Protein 3P43 (pdb70)

Solvent-accessible surface area: 7239 Å² total; per-residue (Å²): 94,155,30,31,0,0,0,0,85,16,61,36,235,158,89,36,13,9,1,6,0,36,16,137,47,55,0,35,0,0,16,0,69,126,80,2,7,93,101,37,63,53,134,53,90,0,87,88,38,112,89,23,88,61,79,35,1,104,66,102,32,109,31,87,99,84,102,142,22,29,15,117,8,72,45,43,6,96,15,38,5,108,85,93,83,106,98,128,81,48,0,12,3,25,2,109,6,176,62,0,98,28,52,2,5,3,58,58,59,158,188,61,82,118,69,17,6,81,0,28,45,94,89,135

Nearest PDB structures (foldseek):
  3p43-assembly1_A  TM=1.008E+00  e=3.070E-23  Methanosarcina barkeri str. Fusaro
  3ta7-assembly1_A  TM=9.646E-01  e=1.282E-14  Candidatus Korarchaeum cryptofilum OPF8
  5dmp-assembly1_A  TM=9.274E-01  e=6.557E-14  Methanocella paludicola
  3n9b-assembly1_A  TM=9.205E-01  e=5.387E-13  Pseudomonas aeruginosa
  3n9d-assembly1_A  TM=9.335E-01  e=9.614E-13  Pseudomonas aeruginosa

Radius of gyration: 13.71 Å; Cα contacts (8 Å, |Δi|>4): 311; chains: 1; bounding box: 29×31×32 Å

Secondary structure (P-SEA, 3-state):
cccbbbbbbcccccbbbbbbbbcccccbbbbbcccccccccbbbbbbbcccccccccccccccccccccccbbbbccccccccccccccbbbbbbbccccccbbbbbbbccccbbbbbcccccc

Organism: Methanosarcina barkeri (strain Fusaro / DSM 804) (NCBI:txid269797)

Structure (mmCIF, N/CA/C/O backbone):
data_3P43
#
_entry.id   3P43
#
_cell.length_a   30.368
_cell.length_b   60.166
_cell.length_c   76.471
_cell.angle_alpha   90.00
_cell.angle_beta   90.00
_cell.angle_gamma   90.00
#
_symmetry.space_group_name_H-M   'P 21 21 21'
#
loop_
_entity.id
_entity.type
_entity.pdbx_description
1 polymer 'Putative uncharacterized protein'
2 non-polymer 'MANGANESE (II) ION'
3 non-polymer 'CHLORIDE ION'
4 non-polymer 'PHOSPHATE ION'
5 water water
#
loop_
_atom_site.group_PDB
_atom_site.id
_atom_site.type_symbol
_atom_site.label_atom_id
_atom_site.label_alt_id
_atom_site.label_comp_id
_atom_site.label_asym_id
_atom_site.label_entity_id
_atom_site.label_seq_id
_atom_site.pdbx_PDB_ins_code
_atom_site.Cartn_x
_atom_site.Cartn_y
_atom_site.Cartn_z
_atom_site.occupancy
_atom_site.B_iso_or_equiv
_atom_site.auth_seq_id
_atom_site.auth_comp_id
_atom_site.auth_asym_id
_atom_site.auth_atom_id
_atom_site.pdbx_PDB_model_num
ATOM 1 C CA . ASP A 1 28 ? 8.834 -6.945 -1.962 1.00 41.27 27 ASP A CA 1
ATOM 2 C C . ASP A 1 28 ? 9.192 -5.589 -2.567 1.00 37.51 27 ASP A C 1
ATOM 3 O O . ASP A 1 28 ? 9.517 -4.649 -1.845 1.00 44.70 27 ASP A O 1
ATOM 5 N N . LYS A 1 29 ? 9.134 -5.496 -3.893 1.00 29.56 28 LYS A N 1
ATOM 6 C CA . LYS A 1 29 ? 9.433 -4.247 -4.587 1.00 29.98 28 LYS A CA 1
ATOM 7 C C . LYS A 1 29 ? 9.087 -4.316 -6.080 1.00 26.06 28 LYS A C 1
ATOM 8 O O . LYS A 1 29 ? 8.338 -3.480 -6.573 1.00 31.55 28 LYS A O 1
ATOM 14 N N . PRO A 1 30 ? 9.620 -5.312 -6.806 1.00 23.14 29 PRO A N 1
ATOM 15 C CA . PRO A 1 30 ? 9.080 -5.487 -8.155 1.00 22.83 29 PRO A CA 1
ATOM 16 C C . PRO A 1 30 ? 7.646 -5.974 -8.007 1.00 21.97 29 PRO A C 1
ATOM 17 O O . PRO A 1 30 ? 7.322 -6.556 -6.977 1.00 18.06 29 PRO A O 1
ATOM 21 N N . ILE A 1 31 ? 6.795 -5.733 -8.994 1.00 17.92 30 ILE A N 1
ATOM 22 C CA . ILE A 1 31 ? 5.394 -6.089 -8.834 1.00 19.23 30 ILE A CA 1
ATOM 23 C C . ILE A 1 31 ? 4.926 -7.130 -9.844 1.00 15.98 30 ILE A C 1
ATOM 24 O O . ILE A 1 31 ? 5.543 -7.322 -10.889 1.00 16.10 30 ILE A O 1
ATOM 29 N N . PHE A 1 32 ? 3.835 -7.810 -9.508 1.00 16.63 31 PHE A N 1
ATOM 30 C CA . PHE A 1 32 ? 3.189 -8.717 -10.435 1.00 13.56 31 PHE A CA 1
ATOM 31 C C . PHE A 1 32 ? 1.735 -8.299 -10.519 1.00 17.49 31 PHE A C 1
ATOM 32 O O . PHE A 1 32 ? 1.179 -7.751 -9.560 1.00 14.75 31 PHE A O 1
ATOM 40 N N . VAL A 1 33 ? 1.129 -8.524 -11.676 1.00 14.44 32 VAL A N 1
ATOM 41 C CA . VAL A 1 33 ? -0.287 -8.234 -11.847 1.00 14.99 32 VAL A CA 1
ATOM 42 C C . VAL A 1 33 ? -0.943 -9.361 -12.628 1.00 15.09 32 VAL A C 1
ATOM 43 O O . VAL A 1 33 ? -0.314 -10.010 -13.467 1.00 11.45 32 VAL A O 1
ATOM 47 N N . VAL A 1 34 ? -2.204 -9.612 -12.310 1.00 16.12 33 VAL A N 1
ATOM 48 C CA . VAL A 1 34 ? -3.015 -10.529 -13.078 1.00 14.04 33 VAL A CA 1
ATOM 49 C C . VAL A 1 34 ? -4.247 -9.760 -13.541 1.00 17.44 33 VAL A C 1
ATOM 50 O O . VAL A 1 34 ? -5.036 -9.278 -12.729 1.00 16.45 33 VAL A O 1
ATOM 54 N N . GLN A 1 35 ? -4.392 -9.630 -14.851 1.00 14.77 34 GLN A N 1
ATOM 55 C CA . GLN A 1 35 ? -5.554 -8.969 -15.422 1.00 15.33 34 GLN A CA 1
ATOM 56 C C . GLN A 1 35 ? -6.442 -9.970 -16.154 1.00 18.34 34 GLN A C 1
ATOM 57 O O . GLN A 1 35 ? -5.992 -10.676 -17.060 1.00 21.12 34 GLN A O 1
ATOM 63 N N . ARG A 1 36 ? -7.700 -10.039 -15.740 1.00 17.71 35 ARG A N 1
ATOM 64 C CA . ARG A 1 36 ? -8.701 -10.775 -16.484 1.00 15.61 35 ARG A CA 1
ATOM 65 C C . ARG A 1 36 ? -8.993 -9.984 -17.743 1.00 17.92 35 ARG A C 1
ATOM 66 O O . ARG A 1 36 ? -9.391 -8.823 -17.671 1.00 16.37 35 ARG A O 1
ATOM 74 N N . HIS A 1 37 ? -8.786 -10.607 -18.895 1.00 18.52 36 HIS A N 1
ATOM 75 C CA . HIS A 1 37 ? -8.949 -9.914 -20.165 1.00 17.03 36 HIS A CA 1
ATOM 76 C C . HIS A 1 37 ? -10.103 -10.525 -20.951 1.00 20.43 36 HIS A C 1
ATOM 77 O O . HIS A 1 37 ? -10.022 -11.665 -21.397 1.00 17.52 36 HIS A O 1
ATOM 84 N N . ASP A 1 38 ? -11.185 -9.767 -21.095 1.00 17.76 37 ASP A N 1
ATOM 85 C CA . ASP A 1 38 ? -12.336 -10.208 -21.874 1.00 19.08 37 ASP A CA 1
ATOM 86 C C . ASP A 1 38 ? -12.184 -9.762 -23.327 1.00 19.95 37 ASP A C 1
ATOM 87 O O . ASP A 1 38 ? -12.596 -8.665 -23.691 1.00 20.70 37 ASP A O 1
ATOM 92 N N . ALA A 1 39 ? -11.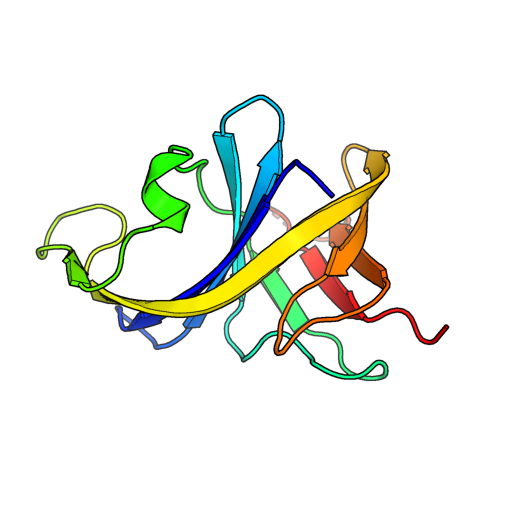586 -10.610 -24.153 1.00 22.48 38 ALA A N 1
ATOM 93 C CA . ALA A 1 39 ? -11.317 -10.254 -25.542 1.00 23.21 38 ALA A CA 1
ATOM 94 C C . ALA A 1 39 ? -12.072 -11.196 -26.467 1.00 24.66 38 ALA A C 1
ATOM 95 O O . ALA A 1 39 ? -13.277 -11.387 -26.313 1.00 30.92 38 ALA A O 1
ATOM 97 N N . ARG A 1 40 ? -11.363 -11.779 -27.431 1.00 29.39 39 ARG A N 1
ATOM 98 C CA . ARG A 1 40 ? -11.943 -12.819 -28.273 1.00 33.36 39 ARG A CA 1
ATOM 99 C C . ARG A 1 40 ? -12.506 -13.887 -27.350 1.00 26.87 39 ARG A C 1
ATOM 100 O O . ARG A 1 40 ? -13.676 -14.246 -27.427 1.00 32.48 39 ARG A O 1
ATOM 108 N N . LYS A 1 41 ? -11.657 -14.382 -26.461 1.00 24.84 40 LYS A N 1
ATOM 109 C CA . LYS A 1 41 ? -12.100 -15.271 -25.408 1.00 23.27 40 LYS A CA 1
ATOM 110 C C . LYS A 1 41 ? -11.740 -14.627 -24.087 1.00 25.31 40 LYS A C 1
ATOM 111 O O . LYS A 1 41 ? -10.903 -13.720 -24.035 1.00 25.91 40 LYS A O 1
ATOM 117 N N . LEU A 1 42 ? -12.371 -15.088 -23.016 1.00 21.67 41 LEU A N 1
ATOM 118 C CA A LEU A 1 42 ? -11.983 -14.644 -21.692 0.30 20.02 41 LEU A CA 1
ATOM 119 C CA B LEU A 1 42 ? -12.007 -14.663 -21.676 0.70 19.99 41 LEU A CA 1
ATOM 120 C C . LEU A 1 42 ? -10.731 -15.400 -21.275 1.00 20.42 41 LEU A C 1
ATOM 121 O O . LEU A 1 42 ? -10.678 -16.629 -21.344 1.00 21.54 41 LEU A O 1
ATOM 130 N N . HIS A 1 43 ? -9.712 -14.653 -20.866 1.00 16.19 42 HIS A N 1
ATOM 131 C CA . HIS A 1 43 ? -8.468 -15.253 -20.392 1.00 20.23 42 HIS A CA 1
ATOM 132 C C . HIS A 1 43 ? -7.821 -14.356 -19.351 1.00 16.96 42 HIS A C 1
ATOM 133 O O . HIS A 1 43 ? -8.342 -13.290 -19.027 1.00 18.19 42 HIS A O 1
ATOM 140 N N . TYR A 1 44 ? -6.689 -14.794 -18.819 1.00 16.45 43 TYR A N 1
ATOM 141 C CA . TYR A 1 44 ? -6.006 -14.029 -17.793 1.00 14.55 43 TYR A CA 1
ATOM 142 C C . TYR A 1 44 ? -4.595 -13.706 -18.226 1.00 16.45 43 TYR A C 1
ATOM 143 O O . TYR A 1 44 ? -3.842 -14.580 -18.654 1.00 16.24 43 TYR A O 1
ATOM 152 N N . ASP A 1 45 ? -4.245 -12.433 -18.137 1.00 16.27 44 ASP A N 1
ATOM 153 C CA . ASP A 1 45 ? -2.891 -12.019 -18.447 1.00 18.30 44 ASP A CA 1
ATOM 154 C C . ASP A 1 45 ? -2.092 -11.954 -17.155 1.00 16.53 44 ASP A C 1
ATOM 155 O O . ASP A 1 45 ? -2.461 -11.252 -16.212 1.00 14.39 44 ASP A O 1
ATOM 160 N N . PHE A 1 46 ? -1.021 -12.740 -17.115 1.00 14.80 45 PHE A N 1
ATOM 161 C CA . PHE A 1 46 ? -0.129 -12.799 -15.972 1.00 14.66 45 PHE A CA 1
ATOM 162 C C . PHE A 1 46 ? 1.152 -12.028 -16.305 1.00 15.83 45 PHE A C 1
ATOM 163 O O . PHE A 1 46 ? 1.822 -12.332 -17.288 1.00 14.05 45 PHE A O 1
ATOM 171 N N . ARG A 1 47 ? 1.480 -11.030 -15.491 1.00 13.58 46 ARG A N 1
ATOM 172 C CA . ARG A 1 47 ? 2.595 -10.137 -15.792 1.00 14.83 46 ARG A CA 1
ATOM 173 C C . ARG A 1 47 ? 3.568 -10.002 -14.630 1.00 15.95 46 ARG A C 1
ATOM 174 O O . ARG A 1 47 ? 3.160 -9.809 -13.485 1.00 15.78 46 ARG A O 1
ATOM 182 N N . LEU A 1 48 ? 4.857 -10.080 -14.943 1.00 14.78 47 LEU A N 1
ATOM 183 C CA . LEU A 1 48 ? 5.918 -9.923 -13.953 1.00 15.59 47 LEU A CA 1
ATOM 184 C C . LEU A 1 48 ? 6.785 -8.732 -14.324 1.00 14.87 47 LEU A C 1
ATOM 185 O O . LEU A 1 48 ? 7.209 -8.598 -15.477 1.00 12.62 47 LEU A O 1
ATOM 190 N N . GLU A 1 49 ? 7.054 -7.868 -13.354 1.00 12.83 48 GLU A N 1
ATOM 191 C CA . GLU A 1 49 ? 7.954 -6.749 -13.596 1.00 17.38 48 GLU A CA 1
ATOM 192 C C . GLU A 1 49 ? 9.383 -7.251 -13.671 1.00 17.43 48 GLU A C 1
ATOM 193 O O . GLU A 1 49 ? 9.916 -7.784 -12.697 1.00 18.95 48 GLU A O 1
ATOM 199 N N . MET A 1 50 ? 9.981 -7.100 -14.848 1.00 18.32 49 MET A N 1
ATOM 200 C CA . MET A 1 50 ? 11.386 -7.395 -15.068 1.00 19.98 49 MET A CA 1
ATOM 201 C C . MET A 1 50 ? 11.974 -6.257 -15.885 1.00 20.97 49 MET A C 1
ATOM 202 O O . MET A 1 50 ? 11.366 -5.814 -16.858 1.00 20.86 49 MET A O 1
ATOM 207 N N . ASP A 1 51 ? 13.152 -5.789 -15.494 1.00 22.28 50 ASP A N 1
ATOM 208 C CA . ASP A 1 51 ? 13.883 -4.801 -16.277 1.00 24.41 50 ASP A CA 1
ATOM 209 C C . ASP A 1 51 ? 13.017 -3.612 -16.681 1.00 21.70 50 ASP A C 1
ATOM 210 O O . ASP A 1 51 ? 13.100 -3.132 -17.808 1.00 19.82 50 ASP A O 1
ATOM 215 N N . GLY A 1 52 ? 12.177 -3.151 -15.763 1.00 21.80 51 GLY A N 1
ATOM 216 C CA . GLY A 1 52 ? 11.386 -1.955 -15.995 1.00 27.43 51 GLY A CA 1
ATOM 217 C C . GLY A 1 52 ? 10.126 -2.137 -16.822 1.00 25.62 51 GLY A C 1
ATOM 218 O O . GLY A 1 52 ? 9.317 -1.214 -16.921 1.00 27.34 51 GLY A O 1
ATOM 219 N N . VAL A 1 53 ? 9.956 -3.310 -17.430 1.00 20.88 52 VAL A N 1
ATOM 220 C CA . VAL A 1 53 ? 8.716 -3.603 -18.141 1.00 22.85 52 VAL A CA 1
ATOM 221 C C . VAL A 1 53 ? 7.968 -4.780 -17.514 1.00 20.60 52 VAL A C 1
ATOM 222 O O . VAL A 1 53 ? 8.441 -5.393 -16.558 1.00 20.66 52 VAL A O 1
ATOM 226 N N . LEU A 1 54 ? 6.792 -5.078 -18.052 1.00 16.49 53 LEU A N 1
ATOM 227 C CA . LEU A 1 54 ? 5.992 -6.192 -17.574 1.00 15.29 53 LEU A CA 1
ATOM 228 C C . LEU A 1 54 ? 6.080 -7.354 -18.553 1.00 14.96 53 LEU A C 1
ATOM 229 O O . LEU A 1 54 ? 5.444 -7.333 -19.607 1.00 16.82 53 LEU A O 1
ATOM 234 N N . LYS A 1 55 ? 6.875 -8.365 -18.216 1.00 11.49 54 LYS A N 1
ATOM 235 C CA . LYS A 1 55 ? 6.939 -9.570 -19.039 1.00 14.34 54 LYS A CA 1
ATOM 236 C C . LYS A 1 55 ? 5.607 -10.286 -18.864 1.00 14.85 54 LYS A C 1
ATOM 237 O O . LYS A 1 55 ? 5.130 -10.437 -17.737 1.00 10.94 54 LYS A O 1
ATOM 243 N N . SER A 1 56 ? 5.005 -10.725 -19.968 1.00 14.57 55 SER A N 1
ATOM 244 C CA . SER A 1 56 ? 3.591 -11.100 -19.939 1.00 14.54 55 SER A CA 1
ATOM 245 C C . SER A 1 56 ? 3.259 -12.451 -20.561 1.00 16.73 55 SER A C 1
ATOM 246 O O . SER A 1 56 ? 3.887 -12.870 -21.538 1.00 16.53 55 SER A O 1
ATOM 249 N N . TRP A 1 57 ? 2.255 -13.113 -19.988 1.0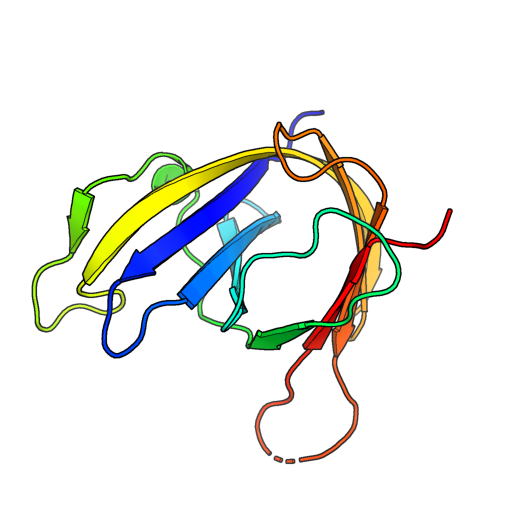0 13.66 56 TRP A N 1
ATOM 250 C CA . TRP A 1 57 ? 1.744 -14.383 -20.500 1.00 15.83 56 TRP A CA 1
ATOM 251 C C . TRP A 1 57 ? 0.224 -14.367 -20.501 1.00 20.11 56 TRP A C 1
ATOM 252 O O . TRP A 1 57 ? -0.393 -13.869 -19.557 1.00 17.84 56 TRP A O 1
ATOM 263 N N . ALA A 1 58 ? -0.374 -14.914 -21.558 1.00 15.68 57 ALA A N 1
ATOM 264 C CA . ALA A 1 58 ? -1.810 -15.169 -21.586 1.00 17.05 57 ALA A CA 1
ATOM 265 C C . ALA A 1 58 ? -2.097 -16.578 -21.058 1.00 16.98 57 ALA A C 1
ATOM 266 O O . ALA A 1 58 ? -1.566 -17.563 -21.568 1.00 15.76 57 ALA A O 1
ATOM 268 N N . VAL A 1 59 ? -2.923 -16.659 -20.022 1.00 18.45 58 VAL A N 1
ATOM 269 C CA . VAL A 1 59 ? -3.330 -17.930 -19.438 1.00 17.12 58 VAL A CA 1
ATOM 270 C C . VAL A 1 59 ? -4.831 -18.108 -19.657 1.00 16.29 58 VAL A C 1
ATOM 271 O O . VAL A 1 59 ? -5.626 -17.319 -19.150 1.00 18.62 58 VAL A O 1
ATOM 275 N N . PRO A 1 60 ? -5.222 -19.137 -20.422 1.00 19.73 59 PRO A N 1
ATOM 276 C CA . PRO A 1 60 ? -6.633 -19.359 -20.781 1.00 20.33 59 PRO A CA 1
ATOM 277 C C . PRO A 1 60 ? -7.566 -19.711 -19.613 1.00 21.36 59 PRO A C 1
ATOM 278 O O . PRO A 1 60 ? -8.770 -19.820 -19.820 1.00 23.88 59 PRO A O 1
ATOM 282 N N . LYS A 1 61 ? -7.026 -19.885 -18.414 1.00 23.41 60 LYS A N 1
ATOM 283 C CA . LYS A 1 61 ? -7.849 -20.149 -17.238 1.00 18.71 60 LYS A CA 1
ATOM 284 C C . LYS A 1 61 ? -7.299 -19.341 -16.071 1.00 20.85 60 LYS A C 1
ATOM 285 O O . LYS A 1 61 ? -6.225 -18.754 -16.179 1.00 17.40 60 LYS A O 1
ATOM 291 N N . GLU A 1 62 ? -8.022 -19.313 -14.957 1.00 20.17 61 GLU A N 1
ATOM 292 C CA . GLU A 1 62 ? -7.547 -18.596 -13.776 1.00 21.26 61 GLU A CA 1
ATOM 293 C C . GLU A 1 62 ? -6.199 -19.150 -13.333 1.00 20.64 61 GLU A C 1
ATOM 294 O O . GLU A 1 62 ? -6.002 -20.368 -13.301 1.00 18.04 61 GLU A O 1
ATOM 300 N N . PRO A 1 63 ? -5.258 -18.258 -12.997 1.00 20.61 62 PRO A N 1
ATOM 301 C CA . PRO A 1 63 ? -3.994 -18.734 -12.430 1.00 20.16 62 PRO A CA 1
ATOM 302 C C . PRO A 1 63 ? -4.303 -19.589 -11.209 1.00 20.20 62 PRO A C 1
ATOM 303 O O . PRO A 1 63 ? -5.227 -19.271 -10.467 1.00 19.33 62 PRO A O 1
ATOM 307 N N . PRO A 1 64 ? -3.554 -20.679 -11.012 1.00 19.42 63 PRO A N 1
ATOM 308 C CA . PRO A 1 64 ? -3.926 -21.629 -9.958 1.00 22.23 63 PRO A CA 1
ATOM 309 C C . PRO A 1 64 ? -3.565 -21.092 -8.574 1.00 20.94 63 PRO A C 1
ATOM 310 O O . PRO A 1 64 ? -2.438 -20.650 -8.359 1.00 17.34 63 PRO A O 1
ATOM 314 N N . LYS A 1 65 ? -4.517 -21.130 -7.649 1.00 22.60 64 LYS A N 1
ATOM 315 C CA . LYS A 1 65 ? -4.285 -20.6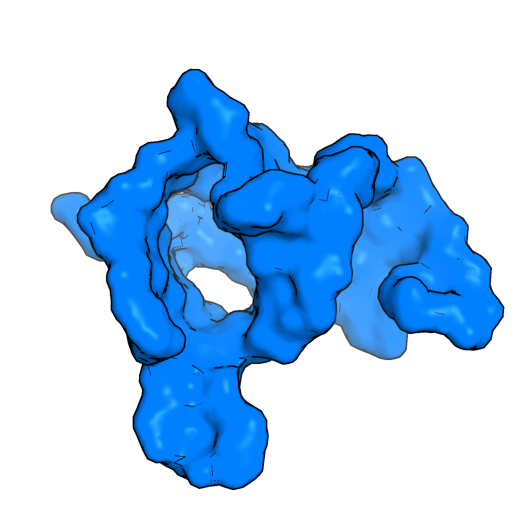26 -6.299 1.00 22.05 64 LYS A CA 1
ATOM 316 C C . LYS A 1 65 ? -3.602 -21.662 -5.413 1.00 21.00 64 LYS A C 1
ATOM 317 O O . LYS A 1 65 ? -3.015 -21.322 -4.386 1.00 22.16 64 LYS A O 1
ATOM 323 N N . ASP A 1 66 ? -3.687 -22.925 -5.816 1.00 24.19 65 ASP A N 1
ATOM 324 C CA . ASP A 1 66 ? -3.088 -24.023 -5.063 1.00 23.59 65 ASP A CA 1
ATOM 325 C C . ASP A 1 66 ? -2.247 -24.908 -5.972 1.00 21.82 65 ASP A C 1
ATOM 326 O O . ASP A 1 66 ? -2.520 -25.016 -7.164 1.00 25.18 65 ASP A O 1
ATOM 331 N N . ALA A 1 67 ? -1.232 -25.552 -5.400 1.00 22.44 66 ALA A N 1
ATOM 332 C CA . ALA A 1 67 ? -0.426 -26.512 -6.142 1.00 22.40 66 ALA A CA 1
ATOM 333 C C . ALA A 1 67 ? -1.308 -27.647 -6.650 1.00 21.45 66 ALA A C 1
ATOM 334 O O . ALA A 1 67 ? -2.466 -27.771 -6.242 1.00 22.54 66 ALA A O 1
ATOM 336 N N . GLY A 1 68 ? -0.759 -28.466 -7.544 1.00 23.55 67 GLY A N 1
ATOM 337 C CA . GLY A 1 68 ? -1.489 -29.589 -8.109 1.00 26.07 67 GLY A CA 1
ATOM 338 C C . GLY A 1 68 ? -2.037 -29.330 -9.500 1.00 29.95 67 GLY A C 1
ATOM 339 O O . GLY A 1 68 ? -2.180 -30.253 -10.300 1.00 32.92 67 GLY A O 1
ATOM 340 N N . THR A 1 69 ? -2.340 -28.071 -9.793 1.00 26.67 68 THR A N 1
ATOM 341 C CA . THR A 1 69 ? -2.928 -27.699 -11.077 1.00 23.98 68 THR A CA 1
ATOM 342 C C . THR A 1 69 ? -1.910 -27.044 -12.015 1.00 27.30 68 THR A C 1
ATOM 343 O O . THR A 1 69 ? -1.218 -26.104 -11.625 1.00 27.60 68 THR A O 1
ATOM 347 N N . ARG A 1 70 ? -1.830 -27.535 -13.251 1.00 22.46 69 ARG A N 1
ATOM 348 C CA . ARG A 1 70 ? -0.930 -26.959 -14.251 1.00 24.38 69 ARG A CA 1
ATOM 349 C C . ARG A 1 70 ? -1.730 -26.170 -15.277 1.00 21.37 69 ARG A C 1
ATOM 350 O O . ARG A 1 70 ? -2.759 -26.639 -15.758 1.00 20.63 69 ARG A O 1
ATOM 358 N N . ARG A 1 71 ? -1.253 -24.974 -15.611 1.00 18.47 70 ARG A N 1
ATOM 359 C CA . ARG A 1 71 ? -1.883 -24.152 -16.640 1.00 20.10 70 ARG A CA 1
ATOM 360 C C . ARG A 1 71 ? -0.963 -23.922 -17.832 1.00 19.41 70 ARG A C 1
ATOM 361 O O . ARG A 1 71 ? 0.258 -23.932 -17.693 1.00 21.24 70 ARG A O 1
ATOM 369 N N . LEU A 1 72 ? -1.557 -23.713 -19.003 1.00 18.97 71 LEU A N 1
ATOM 370 C CA . LEU A 1 72 ? -0.816 -23.230 -20.163 1.00 21.39 71 LEU A CA 1
ATOM 371 C C . LEU A 1 72 ? -0.614 -21.722 -20.040 1.00 19.71 71 LEU A C 1
ATOM 372 O O . LEU A 1 72 ? -1.542 -20.990 -19.696 1.00 21.69 71 LEU A O 1
ATOM 377 N N . ALA A 1 73 ? 0.600 -21.258 -20.306 1.00 20.86 72 ALA A N 1
ATOM 378 C CA . ALA A 1 73 ? 0.874 -19.825 -20.331 1.00 15.22 72 ALA A CA 1
ATOM 379 C C . ALA A 1 73 ? 1.580 -19.477 -21.628 1.00 15.72 72 ALA A C 1
ATOM 380 O O . ALA A 1 73 ? 2.640 -20.019 -21.925 1.00 17.81 72 ALA A O 1
ATOM 382 N N . ILE A 1 74 ? 0.978 -18.584 -22.403 1.00 14.57 73 ILE A N 1
ATOM 383 C CA . ILE A 1 74 ? 1.523 -18.190 -23.695 1.00 16.50 73 ILE A CA 1
ATOM 384 C C . ILE A 1 74 ? 2.172 -16.818 -23.605 1.00 17.69 73 ILE A C 1
ATOM 385 O O . ILE A 1 74 ? 1.494 -15.831 -23.331 1.00 18.73 73 ILE A O 1
ATOM 390 N N . GLU A 1 75 ? 3.482 -16.753 -23.831 1.00 13.47 74 GLU A N 1
ATOM 391 C CA A GLU A 1 75 ? 4.189 -15.481 -23.813 0.56 17.88 74 GLU A CA 1
ATOM 392 C CA B GLU A 1 75 ? 4.187 -15.479 -23.811 0.44 17.91 74 GLU A CA 1
ATOM 393 C C . GLU A 1 75 ? 3.565 -14.493 -24.795 1.00 19.90 74 GLU A C 1
ATOM 394 O O . GLU A 1 75 ? 3.296 -14.829 -25.952 1.00 21.49 74 GLU A O 1
ATOM 405 N N . THR A 1 76 ? 3.328 -13.278 -24.325 1.00 17.84 75 THR A N 1
ATOM 406 C CA . THR A 1 76 ? 2.832 -12.207 -25.176 1.00 20.82 75 THR A CA 1
ATOM 407 C C . THR A 1 76 ? 3.871 -11.090 -25.159 1.00 21.54 75 THR A C 1
ATOM 408 O O . THR A 1 76 ? 4.955 -11.253 -24.601 1.00 20.60 75 THR A O 1
ATOM 412 N N . GLU A 1 77 ? 3.552 -9.956 -25.765 1.00 26.65 76 GLU A N 1
ATOM 413 C CA . GLU A 1 77 ? 4.510 -8.860 -25.808 1.00 26.05 76 GLU A CA 1
ATOM 414 C C . GLU A 1 77 ? 4.619 -8.145 -24.465 1.00 19.89 76 GLU A C 1
ATOM 415 O O . GLU A 1 77 ? 3.685 -8.160 -23.673 1.00 18.19 76 GLU A O 1
ATOM 421 N N . ASP A 1 78 ? 5.779 -7.542 -24.210 1.00 22.91 77 ASP A N 1
ATOM 422 C CA . ASP A 1 78 ? 5.976 -6.708 -23.031 1.00 18.31 77 ASP A CA 1
ATOM 423 C C . ASP A 1 78 ? 4.929 -5.603 -22.953 1.00 18.00 77 ASP A C 1
ATOM 424 O O . ASP A 1 78 ? 4.512 -5.050 -23.971 1.00 17.32 77 ASP A O 1
ATOM 429 N N . HIS A 1 79 ? 4.510 -5.271 -21.742 1.00 15.62 78 HIS A N 1
ATOM 430 C CA . HIS A 1 79 ? 3.648 -4.119 -21.547 1.00 16.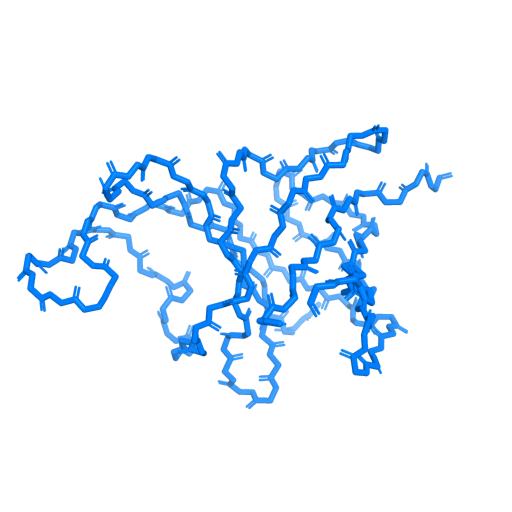44 78 HIS A CA 1
ATOM 431 C C . HIS A 1 79 ? 4.396 -3.123 -20.697 1.00 18.30 78 HIS A C 1
ATOM 432 O O . HIS A 1 79 ? 5.265 -3.513 -19.917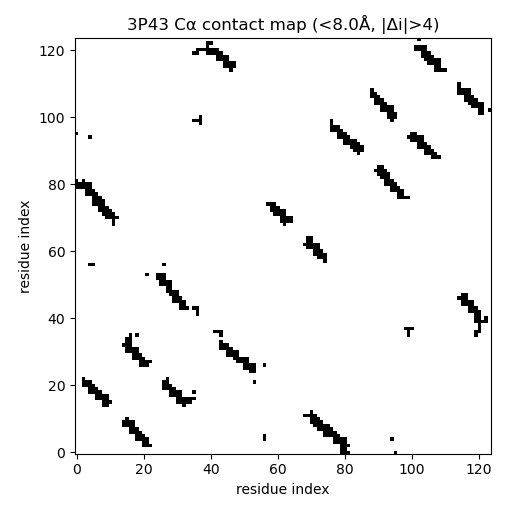 1.00 19.71 78 HIS A O 1
ATOM 439 N N . PRO A 1 80 ? 4.065 -1.830 -20.839 1.00 19.09 79 PRO A N 1
ATOM 440 C CA . PRO A 1 80 ? 4.675 -0.828 -19.968 1.00 22.83 79 PRO A CA 1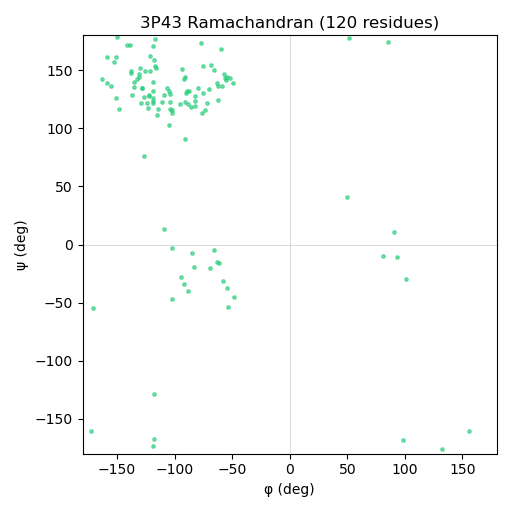
ATOM 441 C C . PRO A 1 80 ? 4.221 -1.047 -18.530 1.00 18.90 79 PRO A C 1
ATOM 442 O O . PRO A 1 80 ? 3.121 -1.539 -18.285 1.00 18.71 79 PRO A O 1
ATOM 446 N N . LEU A 1 81 ? 5.082 -0.684 -17.592 1.00 18.16 80 LEU A N 1
ATOM 447 C CA . LEU A 1 81 ? 4.837 -0.884 -16.174 1.00 19.77 80 LEU A CA 1
ATOM 448 C C . LEU A 1 81 ? 3.510 -0.279 -15.716 1.00 22.86 80 LEU A C 1
ATOM 449 O O . LEU A 1 81 ? 2.806 -0.858 -14.885 1.00 22.72 80 LEU A O 1
ATOM 454 N N . ALA A 1 82 ? 3.162 0.876 -16.275 1.00 22.81 81 ALA A N 1
ATOM 455 C CA . ALA A 1 82 ? 1.953 1.593 -15.873 1.00 21.55 81 ALA A CA 1
ATOM 456 C C . ALA A 1 82 ? 0.677 0.801 -16.163 1.00 26.55 81 ALA A C 1
ATOM 457 O O . ALA A 1 82 ? -0.397 1.113 -15.642 1.00 24.91 81 ALA A O 1
ATOM 459 N N . TYR A 1 83 ? 0.803 -0.227 -16.994 1.00 24.01 82 TYR A N 1
ATOM 460 C CA . TYR A 1 83 ? -0.332 -1.060 -17.351 1.00 20.32 82 TYR A CA 1
ATOM 461 C C . TYR A 1 83 ? -0.797 -1.901 -16.165 1.00 20.92 82 TYR A C 1
ATOM 462 O O . TYR A 1 83 ? -1.929 -2.375 -16.144 1.00 18.87 82 TYR A O 1
ATOM 471 N N . ALA A 1 84 ? 0.077 -2.078 -15.177 1.00 21.50 83 ALA A N 1
ATOM 472 C CA . ALA A 1 84 ? -0.275 -2.826 -13.971 1.00 23.09 83 ALA A CA 1
ATOM 473 C C . ALA A 1 84 ? -1.423 -2.157 -13.215 1.00 24.99 83 ALA A C 1
ATOM 474 O O . ALA A 1 84 ? -2.059 -2.764 -12.352 1.00 26.10 83 ALA A O 1
ATOM 476 N N . ASP A 1 85 ? -1.681 -0.900 -13.548 1.00 23.72 84 ASP A N 1
ATOM 477 C CA . ASP A 1 85 ? -2.710 -0.123 -12.876 1.00 22.91 84 ASP A CA 1
ATOM 478 C C . ASP A 1 85 ? -3.983 -0.019 -13.707 1.00 21.94 84 ASP A C 1
ATOM 479 O O . ASP A 1 85 ? -4.962 0.570 -13.258 1.00 20.32 84 ASP A O 1
ATOM 484 N N . PHE A 1 86 ? -3.975 -0.570 -14.920 1.00 17.93 85 PHE A N 1
ATOM 485 C CA . PHE A 1 86 ? -5.091 -0.329 -15.820 1.00 17.73 85 PHE A CA 1
ATOM 486 C C . PHE A 1 86 ? -6.272 -1.286 -15.692 1.00 19.94 85 PHE A C 1
ATOM 487 O O . PHE A 1 86 ? -6.115 -2.505 -15.691 1.00 17.66 85 PHE A O 1
ATOM 495 N N . GLU A 1 87 ? -7.458 -0.689 -15.634 1.00 18.20 86 GLU A N 1
ATOM 496 C CA . GLU A 1 87 ? -8.711 -1.394 -15.456 1.00 17.57 86 GLU A CA 1
ATOM 497 C C . GLU A 1 87 ? -9.747 -0.576 -16.212 1.00 20.94 86 GLU A C 1
ATOM 498 O O . GLU A 1 87 ? -9.992 0.583 -15.879 1.00 19.53 86 GLU A O 1
ATOM 504 N N . GLY A 1 88 ? -10.329 -1.169 -17.248 1.00 19.66 87 GLY A N 1
ATOM 505 C CA . GLY A 1 88 ? -11.175 -0.437 -18.178 1.00 20.32 87 GLY A CA 1
ATOM 506 C C . GLY A 1 88 ? -11.215 -1.144 -19.519 1.00 18.37 87 GLY A C 1
ATOM 507 O O . GLY A 1 88 ? -10.896 -2.327 -19.604 1.00 18.90 87 GLY A O 1
ATOM 508 N N . GLU A 1 89 ? -11.594 -0.433 -20.574 1.00 16.96 88 GLU A N 1
ATOM 509 C CA . GLU A 1 89 ? -11.766 -1.080 -21.872 1.00 19.99 88 GLU A CA 1
ATOM 510 C C . GLU A 1 89 ? -10.842 -0.553 -22.967 1.00 21.57 88 GLU A C 1
ATOM 511 O O . GLU A 1 89 ? -10.800 0.643 -23.244 1.00 22.58 88 GLU A O 1
ATOM 517 N N . ILE A 1 90 ? -10.110 -1.469 -23.592 1.00 22.35 89 ILE A N 1
ATOM 518 C CA . ILE A 1 90 ? -9.258 -1.138 -24.724 1.00 21.55 89 ILE A CA 1
ATOM 519 C C . ILE A 1 90 ? -10.067 -1.236 -26.016 1.00 20.83 89 ILE A C 1
ATOM 520 O O . ILE A 1 90 ? -10.608 -2.288 -26.327 1.00 23.13 89 ILE A O 1
ATOM 525 N N . PRO A 1 91 ? -10.149 -0.129 -26.767 1.00 20.71 90 PRO A N 1
ATOM 526 C CA . PRO A 1 91 ? -10.939 -0.009 -28.000 1.00 25.10 90 PRO A CA 1
ATOM 527 C C . PRO A 1 91 ? -10.585 -1.031 -29.076 1.00 21.88 90 PRO A C 1
ATOM 528 O O . PRO A 1 91 ? -9.422 -1.430 -29.213 1.00 23.53 90 PRO A O 1
ATOM 532 N N . ALA A 1 92 ? -11.599 -1.437 -29.836 1.00 27.64 91 ALA A N 1
ATOM 533 C CA . ALA A 1 92 ? -11.426 -2.355 -30.955 1.00 26.63 91 ALA A CA 1
ATOM 534 C C . ALA A 1 92 ? -10.339 -1.866 -31.909 1.00 28.24 91 ALA A C 1
ATOM 535 O O . ALA A 1 92 ? -10.189 -0.666 -32.128 1.00 30.10 91 ALA A O 1
ATOM 537 N N . GLY A 1 93 ? -9.578 -2.801 -32.465 1.00 31.39 92 GLY A N 1
ATOM 538 C CA . GLY A 1 93 ? -8.541 -2.470 -33.424 1.00 28.42 92 GLY A CA 1
ATOM 539 C C . GLY A 1 93 ? -7.186 -2.290 -32.774 1.00 29.87 92 GLY A C 1
ATOM 540 O O . GLY A 1 93 ? -6.172 -2.199 -33.459 1.00 31.28 92 GLY A O 1
ATOM 541 N N . GLU A 1 94 ? -7.170 -2.234 -31.446 1.00 29.58 93 GLU A N 1
ATOM 542 C CA . GLU A 1 94 ? -5.925 -2.112 -30.699 1.00 28.29 93 GLU A CA 1
ATOM 543 C C . GLU A 1 94 ? -5.397 -3.473 -30.287 1.00 29.88 93 GLU A C 1
ATOM 544 O O . GLU A 1 94 ? -6.171 -4.414 -30.084 1.00 28.01 93 GLU A O 1
ATOM 550 N N . TYR A 1 95 ? -4.077 -3.573 -30.162 1.00 26.22 94 TYR A N 1
ATOM 551 C CA . TYR A 1 95 ? -3.482 -4.711 -29.481 1.00 31.65 94 TYR A CA 1
ATOM 552 C C . TYR A 1 95 ? -3.965 -4.675 -28.038 1.00 31.98 94 TYR A C 1
ATOM 553 O O . TYR A 1 95 ? -3.809 -3.667 -27.347 1.00 30.80 94 TYR A O 1
ATOM 562 N N . GLY A 1 96 ? -4.565 -5.769 -27.587 1.00 31.91 95 GLY A N 1
ATOM 563 C CA . GLY A 1 96 ? -5.081 -5.830 -26.234 1.00 28.26 95 GLY A CA 1
ATOM 564 C C . GLY A 1 96 ? -6.524 -5.377 -26.137 1.00 22.86 95 GLY A C 1
ATOM 565 O O . GLY A 1 96 ? -7.041 -5.190 -25.036 1.00 22.84 95 GLY A O 1
ATOM 566 N N . ALA A 1 97 ? -7.174 -5.199 -27.285 1.00 20.15 96 ALA A N 1
ATOM 567 C CA . ALA A 1 97 ? -8.586 -4.804 -27.315 1.00 21.75 96 ALA A CA 1
ATOM 568 C C . ALA A 1 97 ? -9.422 -5.689 -26.397 1.00 21.62 96 ALA A C 1
ATOM 569 O O . ALA A 1 97 ? -9.210 -6.900 -26.334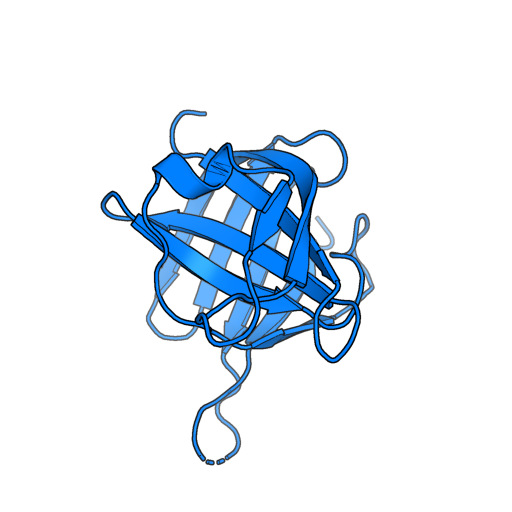 1.00 22.46 96 ALA A O 1
ATOM 571 N N . GLY A 1 98 ? -10.364 -5.077 -25.682 1.00 22.44 97 GLY A N 1
ATOM 572 C CA . GLY A 1 98 ? -11.254 -5.812 -24.802 1.00 20.36 97 GLY A CA 1
ATOM 573 C C . GLY A 1 98 ? -11.378 -5.194 -23.423 1.00 22.50 97 GLY A C 1
ATOM 574 O O . GLY A 1 98 ? -10.830 -4.127 -23.157 1.00 21.41 97 GLY A O 1
ATOM 575 N N . LYS A 1 99 ? -12.106 -5.874 -22.546 1.00 20.34 98 LYS A N 1
ATOM 576 C CA . LYS A 1 99 ? -12.314 -5.414 -21.182 1.00 19.40 98 LYS A CA 1
ATOM 577 C C . LYS A 1 99 ? -11.214 -5.933 -20.266 1.00 18.04 98 LYS A C 1
ATOM 578 O O . LYS A 1 99 ? -10.889 -7.124 -20.281 1.00 18.09 98 LYS A O 1
ATOM 584 N N . VAL A 1 100 ? -10.652 -5.040 -19.459 1.00 18.56 99 VAL A N 1
ATOM 585 C CA . VAL A 1 100 ? -9.545 -5.399 -18.581 1.00 16.27 99 VAL A CA 1
ATOM 586 C C . VAL A 1 100 ? -9.885 -5.114 -17.124 1.00 17.19 99 VAL A C 1
ATOM 587 O O . VAL A 1 100 ? -10.292 -4.008 -16.782 1.00 13.33 99 VAL A O 1
ATOM 591 N N . GLU A 1 101 ? -9.713 -6.117 -16.269 1.00 17.13 100 GLU A N 1
ATOM 592 C CA . GLU A 1 101 ? -9.926 -5.945 -14.833 1.00 18.44 100 GLU A CA 1
ATOM 593 C C . GLU A 1 101 ? -8.770 -6.529 -14.032 1.00 17.24 100 GLU A C 1
ATOM 594 O O . GLU A 1 101 ? -8.220 -7.572 -14.388 1.00 18.82 100 GLU A O 1
ATOM 600 N N . ILE A 1 102 ? -8.401 -5.856 -12.948 1.00 21.65 101 ILE A N 1
ATOM 601 C CA . ILE A 1 102 ? -7.344 -6.358 -12.085 1.00 20.43 101 ILE A CA 1
ATOM 602 C C . ILE A 1 102 ? -7.906 -7.498 -11.258 1.00 18.49 101 ILE A C 1
ATOM 603 O O . ILE A 1 102 ? -8.779 -7.283 -10.419 1.00 17.40 101 ILE A O 1
ATOM 608 N N . TRP A 1 103 ? -7.408 -8.707 -11.511 1.00 21.82 102 TRP A N 1
ATOM 609 C CA . TRP A 1 103 ? -7.823 -9.896 -10.775 1.00 17.03 102 TRP A CA 1
ATOM 610 C C . TRP A 1 103 ? -6.983 -10.101 -9.519 1.00 19.79 102 TRP A C 1
ATOM 611 O O . TRP A 1 103 ? -7.504 -10.485 -8.473 1.00 17.91 102 TRP A O 1
ATOM 622 N N . ASP A 1 104 ? -5.679 -9.859 -9.630 1.00 18.36 103 ASP A N 1
ATOM 623 C CA . ASP A 1 104 ? -4.804 -9.857 -8.464 1.00 17.36 103 ASP A CA 1
ATOM 624 C C . ASP A 1 104 ? -3.640 -8.904 -8.703 1.00 16.22 103 ASP A C 1
ATOM 625 O O . ASP A 1 104 ? -3.337 -8.540 -9.839 1.00 14.18 103 ASP A O 1
ATOM 630 N N . ARG A 1 105 ? -2.985 -8.505 -7.624 1.00 16.63 104 ARG A N 1
ATOM 631 C CA . ARG A 1 105 ? -1.880 -7.569 -7.720 1.00 15.56 104 ARG A CA 1
ATOM 632 C C . ARG A 1 105 ? -0.993 -7.683 -6.487 1.00 16.07 104 ARG A C 1
ATOM 633 O O . ARG A 1 105 ? -1.483 -7.822 -5.368 1.00 17.50 104 ARG A O 1
ATOM 641 N N . GLY A 1 106 ? 0.317 -7.632 -6.686 1.00 15.02 105 GLY A N 1
ATOM 642 C CA . GLY A 1 106 ? 1.209 -7.736 -5.555 1.00 16.41 105 GLY A CA 1
ATOM 643 C C . GLY A 1 106 ? 2.652 -7.491 -5.921 1.00 15.79 105 GLY A C 1
ATOM 644 O O . GLY A 1 106 ? 2.958 -6.892 -6.949 1.00 16.76 105 GLY A O 1
ATOM 645 N N . THR A 1 107 ? 3.538 -7.964 -5.058 1.00 17.71 106 THR A N 1
ATOM 646 C CA . THR A 1 107 ? 4.968 -7.917 -5.308 1.00 18.48 106 THR A CA 1
ATOM 647 C C . THR A 1 107 ? 5.475 -9.345 -5.333 1.00 18.50 106 THR A C 1
ATOM 648 O O . THR A 1 107 ? 4.746 -10.282 -4.995 1.00 18.08 106 THR A O 1
ATOM 652 N N . PHE A 1 108 ? 6.724 -9.514 -5.737 1.00 18.04 107 PHE A N 1
ATOM 653 C CA . PHE A 1 108 ? 7.303 -10.843 -5.795 1.00 16.85 107 PHE A CA 1
ATOM 654 C C . PHE A 1 108 ? 8.811 -10.807 -5.613 1.00 16.80 107 PHE A C 1
ATOM 655 O O . PHE A 1 108 ? 9.448 -9.778 -5.843 1.00 16.97 107 PHE A O 1
ATOM 663 N N . GLU A 1 109 ? 9.363 -11.937 -5.178 1.00 16.89 108 GLU A N 1
ATOM 664 C CA . GLU A 1 109 ? 10.801 -12.128 -5.090 1.00 17.68 108 GLU A CA 1
ATOM 665 C C . GLU A 1 109 ? 11.184 -13.114 -6.179 1.00 18.59 108 GLU A C 1
ATOM 666 O O . GLU A 1 109 ? 10.578 -14.182 -6.294 1.00 18.39 108 GLU A O 1
ATOM 672 N N . LEU A 1 110 ? 12.172 -12.750 -6.990 1.00 17.88 109 LEU A N 1
ATOM 673 C CA . LEU A 1 110 ? 12.607 -13.605 -8.085 1.00 18.44 109 LEU A CA 1
ATOM 674 C C . LEU A 1 110 ? 13.623 -14.613 -7.576 1.00 20.16 109 LEU A C 1
ATOM 675 O O . LEU A 1 110 ? 14.688 -14.237 -7.097 1.00 24.16 109 LEU A O 1
ATOM 680 N N . LEU A 1 111 ? 13.289 -15.894 -7.682 1.00 17.81 110 LEU A N 1
ATOM 681 C CA . LEU A 1 111 ? 14.130 -16.947 -7.134 1.00 19.28 110 LEU A CA 1
ATOM 682 C C . LEU A 1 111 ? 15.114 -17.462 -8.168 1.00 17.22 110 LEU A C 1
ATOM 683 O O . LEU A 1 111 ? 16.237 -17.826 -7.837 1.00 20.40 110 LEU A O 1
ATOM 688 N N . LYS A 1 112 ? 14.689 -17.472 -9.424 1.00 14.74 111 LYS A N 1
ATOM 689 C CA . LYS A 1 112 ? 15.472 -18.068 -10.493 1.00 16.73 111 LYS A CA 1
ATOM 690 C C . LYS A 1 112 ? 14.942 -17.574 -11.829 1.00 16.94 111 LYS A C 1
ATOM 691 O O . LYS A 1 112 ? 13.735 -17.394 -11.998 1.00 14.95 111 LYS A O 1
ATOM 697 N N . ARG A 1 113 ? 15.844 -17.334 -12.770 1.00 16.05 112 ARG A N 1
ATOM 698 C CA . ARG A 1 113 ? 15.433 -16.991 -14.124 1.00 17.20 112 ARG A CA 1
ATOM 699 C C . ARG A 1 113 ? 16.460 -17.436 -15.135 1.00 17.74 112 ARG A C 1
ATOM 700 O O . ARG A 1 113 ? 17.642 -17.100 -15.037 1.00 18.66 112 ARG A O 1
ATOM 708 N N . GLU A 1 114 ? 15.992 -18.193 -16.115 1.00 18.09 113 GLU A N 1
ATOM 709 C CA . GLU A 1 114 ? 16.825 -18.645 -17.210 1.00 17.97 113 GLU A CA 1
ATOM 710 C C . GLU A 1 114 ? 15.964 -18.586 -18.455 1.00 15.69 113 GLU A C 1
ATOM 711 O O . GLU A 1 114 ? 14.767 -18.330 -18.363 1.00 20.60 113 GLU A O 1
ATOM 717 N N . GLU A 1 115 ? 16.568 -18.799 -19.617 1.00 17.23 114 GLU A N 1
ATOM 718 C CA . GLU A 1 115 ? 15.837 -18.706 -20.874 1.00 16.74 114 GLU A CA 1
ATOM 719 C C . GLU A 1 115 ? 14.515 -19.492 -20.839 1.00 17.54 114 GLU A C 1
ATOM 720 O O . GLU A 1 115 ? 13.470 -18.985 -21.261 1.00 17.95 114 GLU A O 1
ATOM 726 N N . ARG A 1 116 ? 14.556 -20.714 -20.313 1.00 20.40 115 ARG A N 1
ATOM 727 C CA . ARG A 1 116 ? 13.380 -21.586 -20.323 1.00 20.66 115 ARG A CA 1
ATOM 728 C C . ARG A 1 116 ? 12.722 -21.810 -18.966 1.00 18.27 115 ARG A C 1
ATOM 729 O O . ARG A 1 116 ? 11.894 -22.710 -18.821 1.00 20.76 115 ARG A O 1
ATOM 737 N N . GLU A 1 117 ? 13.075 -21.011 -17.970 1.00 14.34 116 GLU A N 1
ATOM 738 C CA . GLU A 1 117 ? 12.538 -21.249 -16.642 1.00 17.60 116 GLU A CA 1
ATOM 739 C C . GLU A 1 117 ? 12.533 -19.999 -15.788 1.00 18.91 116 GLU A C 1
ATOM 740 O O . GLU A 1 117 ? 13.497 -19.233 -15.782 1.00 17.42 116 GLU A O 1
ATOM 746 N N . ILE A 1 118 ? 11.423 -19.799 -15.084 1.00 15.54 117 ILE A N 1
ATOM 747 C CA . ILE A 1 118 ? 11.271 -18.689 -14.158 1.00 16.71 117 ILE A CA 1
ATOM 748 C C . ILE A 1 118 ? 10.602 -19.184 -12.883 1.00 18.13 117 ILE A C 1
ATOM 749 O O . ILE A 1 118 ? 9.567 -19.851 -12.932 1.00 18.20 117 ILE A O 1
ATOM 754 N N . VAL A 1 119 ? 11.212 -18.878 -11.744 1.00 16.02 118 VAL A N 1
ATOM 755 C CA . VAL A 1 119 ? 10.648 -19.248 -10.454 1.00 14.85 118 VAL A CA 1
ATOM 756 C C . VAL A 1 119 ? 10.551 -17.999 -9.592 1.00 15.25 118 VAL A C 1
ATOM 757 O O . VAL A 1 119 ? 11.534 -17.285 -9.415 1.00 19.25 118 VAL A O 1
ATOM 761 N N . VAL A 1 120 ? 9.366 -17.736 -9.060 1.00 13.59 119 VAL A N 1
ATOM 762 C CA . VAL A 1 120 ? 9.128 -16.514 -8.297 1.00 15.66 119 VAL A CA 1
ATOM 763 C C . VAL A 1 120 ? 8.306 -16.776 -7.038 1.00 16.82 119 VAL A C 1
ATOM 764 O O . VAL A 1 120 ? 7.482 -17.684 -7.003 1.00 16.38 119 VAL A O 1
ATOM 768 N N . SER A 1 121 ? 8.538 -15.982 -6.000 1.00 15.66 120 SER A N 1
ATOM 769 C CA . SER A 1 121 ? 7.693 -16.047 -4.818 1.00 16.80 120 SER A CA 1
ATOM 770 C C . SER A 1 121 ? 6.714 -14.878 -4.842 1.00 17.90 120 SER A C 1
ATOM 771 O O . SER A 1 121 ? 7.114 -13.720 -4.732 1.00 14.37 120 SER A O 1
ATOM 774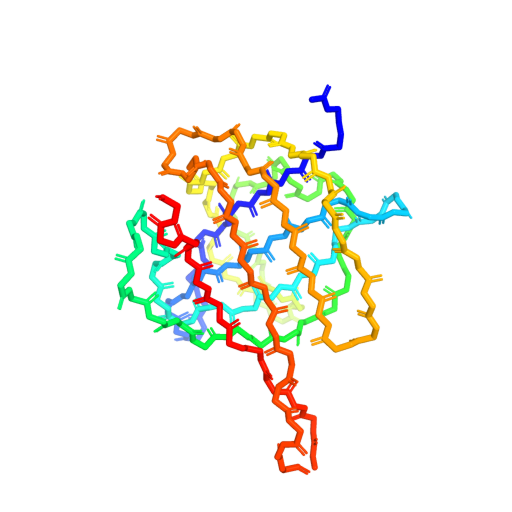 N N . LEU A 1 122 ? 5.432 -15.188 -4.999 1.00 13.49 121 LEU A N 1
ATOM 775 C CA . LEU A 1 122 ? 4.411 -14.156 -5.142 1.00 17.45 121 LEU A CA 1
ATOM 776 C C . LEU A 1 122 ? 3.783 -13.745 -3.812 1.00 19.62 121 LEU A C 1
ATOM 777 O O . LEU A 1 122 ? 3.553 -14.577 -2.933 1.00 19.28 121 LEU A O 1
ATOM 782 N N . GLU A 1 123 ? 3.492 -12.455 -3.681 1.00 21.02 122 GLU A N 1
ATOM 783 C CA . GLU A 1 123 ? 2.806 -11.946 -2.501 1.00 22.05 122 GLU A CA 1
ATOM 784 C C . GLU A 1 123 ? 1.566 -11.156 -2.906 1.00 19.47 122 GLU A C 1
ATOM 785 O O . GLU A 1 123 ? 1.571 -9.928 -2.890 1.00 20.36 122 GLU A O 1
ATOM 791 N N . GLY A 1 124 ? 0.511 -11.871 -3.286 1.00 18.72 123 GLY A N 1
ATOM 792 C CA . GLY A 1 124 ? -0.739 -11.247 -3.679 1.00 22.10 123 GLY A CA 1
ATOM 793 C C . GLY A 1 124 ? -1.881 -11.652 -2.764 1.00 24.10 123 GLY A C 1
ATOM 794 O O . GLY A 1 124 ? -1.658 -12.232 -1.699 1.00 23.42 123 GLY A O 1
ATOM 795 N N . LYS A 1 125 ? -3.106 -11.345 -3.179 1.00 21.95 124 LYS A N 1
ATOM 796 C CA . LYS A 1 125 ? -4.289 -11.659 -2.385 1.00 23.39 124 LYS A CA 1
ATOM 797 C C . LYS A 1 125 ? -4.893 -12.989 -2.814 1.00 23.33 124 LYS A C 1
ATOM 798 O O . LYS A 1 125 ? -5.547 -13.667 -2.028 1.00 28.92 124 LYS A O 1
ATOM 804 N N . GLU A 1 126 ? -4.688 -13.344 -4.076 1.00 23.93 125 GLU A N 1
ATOM 805 C CA . GLU A 1 126 ? -5.135 -14.629 -4.591 1.00 23.01 125 GLU A CA 1
ATOM 806 C C . GLU A 1 126 ? -3.945 -15.565 -4.684 1.00 21.78 125 GLU A C 1
ATOM 807 O O . GLU A 1 126 ? -4.003 -16.715 -4.254 1.00 23.11 125 GLU A O 1
ATOM 813 N N . LEU A 1 127 ? -2.857 -15.051 -5.242 1.00 21.16 126 LEU A N 1
ATOM 814 C CA . LEU A 1 127 ? -1.667 -15.849 -5.464 1.00 17.38 126 LEU A CA 1
ATOM 815 C C . LEU A 1 127 ? -0.617 -15.546 -4.407 1.00 18.95 126 LEU A C 1
ATOM 816 O O . LEU A 1 127 ? -0.109 -14.423 -4.317 1.00 19.61 126 LEU A O 1
ATOM 821 N N . LYS A 1 128 ? -0.297 -16.555 -3.606 1.00 16.38 127 LYS A N 1
ATOM 822 C CA . LYS A 1 128 ? 0.786 -16.452 -2.641 1.00 20.82 127 LYS A CA 1
ATOM 823 C C . LYS A 1 128 ? 1.703 -17.663 -2.741 1.00 19.43 127 LYS A C 1
ATOM 824 O O . LYS A 1 128 ? 1.248 -18.778 -2.979 1.00 25.27 127 LYS A O 1
ATOM 830 N N . GLY A 1 129 ? 2.997 -17.439 -2.549 1.00 17.47 128 GLY A N 1
ATOM 831 C CA . GLY A 1 129 ? 3.951 -18.529 -2.521 1.00 19.88 128 GLY A CA 1
ATOM 832 C C . GLY A 1 129 ? 4.673 -18.728 -3.837 1.00 19.50 128 GLY A C 1
ATOM 833 O O . GLY A 1 129 ? 4.585 -17.899 -4.745 1.00 13.12 128 GLY A O 1
ATOM 834 N N . ILE A 1 130 ? 5.378 -19.847 -3.948 1.00 17.70 129 ILE A N 1
ATOM 835 C CA . ILE A 1 130 ? 6.262 -20.057 -5.082 1.00 17.43 129 ILE A CA 1
ATOM 836 C C . ILE A 1 130 ? 5.528 -20.569 -6.313 1.00 18.46 129 ILE A C 1
ATOM 837 O O . ILE A 1 130 ? 4.788 -21.545 -6.250 1.00 19.11 129 ILE A O 1
ATOM 842 N N . TYR A 1 131 ? 5.742 -19.881 -7.428 1.00 17.18 130 TYR A N 1
ATOM 843 C CA . TYR A 1 131 ? 5.151 -20.239 -8.707 1.00 15.35 130 TYR A CA 1
ATOM 844 C C . TYR A 1 131 ? 6.250 -20.483 -9.729 1.00 15.69 130 TYR A C 1
ATOM 845 O O . TYR A 1 131 ? 7.315 -19.875 -9.650 1.00 16.90 130 TYR A O 1
ATOM 854 N N . VAL A 1 132 ? 5.988 -21.374 -10.682 1.00 15.52 131 VAL A N 1
ATOM 855 C CA . VAL A 1 132 ? 6.995 -21.779 -11.657 1.00 16.82 131 VAL A CA 1
ATOM 856 C C . VAL A 1 132 ? 6.477 -21.651 -13.087 1.00 14.89 131 VAL A C 1
ATOM 857 O O . VAL A 1 132 ? 5.344 -22.032 -13.388 1.00 14.94 131 VAL A O 1
ATOM 861 N N . LEU A 1 133 ? 7.310 -21.090 -13.957 1.00 15.58 132 LEU A N 1
ATOM 862 C CA . LEU A 1 133 ? 7.051 -21.074 -15.393 1.00 15.55 132 LEU A CA 1
ATOM 863 C C . LEU A 1 133 ? 8.172 -21.820 -16.114 1.00 18.52 132 LEU A C 1
ATOM 864 O O . LEU A 1 133 ? 9.345 -21.460 -15.986 1.00 17.71 132 LEU A O 1
ATOM 869 N N . ILE A 1 134 ? 7.813 -22.864 -16.859 1.00 15.82 133 ILE A N 1
ATOM 870 C CA . ILE A 1 134 ? 8.796 -23.649 -17.608 1.00 17.51 133 ILE A CA 1
ATOM 871 C C . ILE A 1 134 ? 8.418 -23.690 -19.077 1.00 16.74 133 ILE A C 1
ATOM 872 O O . ILE A 1 134 ? 7.330 -24.141 -19.426 1.00 18.94 133 ILE A O 1
ATOM 877 N N . ARG A 1 135 ? 9.311 -23.222 -19.942 1.00 16.39 134 ARG A N 1
ATOM 878 C CA . ARG A 1 135 ? 9.001 -23.179 -21.364 1.00 17.46 134 ARG A CA 1
ATOM 879 C C . ARG A 1 135 ? 9.243 -24.542 -21.986 1.00 19.72 134 ARG A C 1
ATOM 880 O O . ARG A 1 135 ? 10.361 -25.050 -21.952 1.00 20.46 134 ARG A O 1
ATOM 888 N N . THR A 1 136 ? 8.190 -25.133 -22.540 1.00 19.16 135 THR A N 1
ATOM 889 C CA . THR A 1 136 ? 8.302 -26.433 -23.184 1.00 18.44 135 THR A CA 1
ATOM 890 C C . THR A 1 136 ? 9.367 -26.407 -24.284 1.00 19.58 135 THR A C 1
ATOM 891 O O . THR A 1 136 ? 9.534 -25.397 -24.970 1.00 19.66 135 THR A O 1
ATOM 895 N N . LYS A 1 137 ? 10.094 -27.512 -24.431 1.00 18.97 136 LYS A N 1
ATOM 896 C CA . LYS A 1 137 ? 11.083 -27.641 -25.498 1.00 21.46 136 LYS A CA 1
ATOM 897 C C . LYS A 1 137 ? 10.426 -28.103 -26.791 1.00 23.01 136 LYS A C 1
ATOM 898 O O . LYS A 1 137 ? 11.067 -28.151 -27.840 1.00 25.08 136 LYS A O 1
ATOM 904 N N . TYR A 1 138 ? 9.147 -28.457 -26.711 1.00 21.63 137 TYR A N 1
ATOM 905 C CA . TYR A 1 138 ? 8.464 -29.080 -27.833 1.00 23.59 137 TYR A CA 1
ATOM 906 C C . TYR A 1 138 ? 7.781 -28.081 -28.771 1.00 24.07 137 TYR A C 1
ATOM 907 O O . TYR A 1 138 ? 7.256 -27.060 -28.332 1.00 24.90 137 TYR A O 1
ATOM 916 N N . GLY A 1 139 ? 7.794 -28.389 -30.066 1.00 29.23 138 GLY A N 1
ATOM 917 C CA . GLY A 1 139 ? 7.102 -27.578 -31.055 1.00 33.05 138 GLY A CA 1
ATOM 918 C C . GLY A 1 139 ? 7.922 -26.408 -31.565 1.00 41.99 138 GLY A C 1
ATOM 919 O O . GLY A 1 139 ? 9.072 -26.573 -31.974 1.00 43.64 138 GLY A O 1
ATOM 920 N N . GLY A 1 141 ? 7.810 -24.045 -33.764 1.00 45.86 140 GLY A N 1
ATOM 921 C CA . GLY A 1 141 ? 7.004 -22.864 -33.515 1.00 51.80 140 GLY A CA 1
ATOM 922 C C . GLY A 1 141 ? 7.298 -22.238 -32.166 1.00 50.42 140 GLY A C 1
ATOM 923 O O . GLY A 1 141 ? 8.112 -22.752 -31.401 1.00 51.85 140 GLY A O 1
ATOM 924 N N . GLU A 1 142 ? 6.640 -21.118 -31.877 1.00 49.72 141 GLU A N 1
ATOM 925 C CA . GLU A 1 142 ? 6.785 -20.463 -30.582 1.00 47.61 141 GLU A CA 1
ATOM 926 C C . GLU A 1 142 ? 6.290 -21.393 -29.480 1.00 39.76 141 GLU A C 1
ATOM 927 O O . GLU A 1 142 ? 5.249 -22.035 -29.621 1.00 44.25 141 GLU A O 1
ATOM 929 N N . LYS A 1 143 ? 7.037 -21.467 -28.384 1.00 32.75 142 LYS A N 1
ATOM 930 C CA . LYS A 1 143 ? 6.760 -22.463 -27.354 1.00 32.35 142 LYS A CA 1
ATOM 931 C C . LYS A 1 143 ? 6.089 -21.898 -26.103 1.00 26.34 142 LYS A C 1
ATOM 932 O O . LYS A 1 143 ? 6.524 -20.888 -25.549 1.00 23.88 142 LYS A O 1
ATOM 938 N N . GLY A 1 144 ? 5.027 -22.570 -25.667 1.00 24.08 143 GLY A N 1
ATOM 939 C CA . GLY A 1 144 ? 4.293 -22.168 -24.483 1.00 20.12 143 GLY A CA 1
ATOM 940 C C . GLY A 1 144 ? 4.991 -22.540 -23.192 1.00 19.88 143 GLY A C 1
ATOM 941 O O . GLY A 1 144 ? 6.007 -23.238 -23.192 1.00 19.66 143 GLY A O 1
ATOM 942 N N . TRP A 1 145 ? 4.437 -22.074 -22.080 1.00 16.41 144 TRP A N 1
ATOM 943 C CA . TRP A 1 145 ? 5.026 -22.325 -20.775 1.00 16.69 144 TRP A CA 1
ATOM 944 C C . TRP A 1 145 ? 4.078 -23.104 -19.892 1.00 17.26 144 TRP A C 1
ATOM 945 O O . TRP A 1 145 ? 2.869 -22.848 -19.886 1.00 20.42 144 TRP A O 1
ATOM 956 N N . LEU A 1 146 ? 4.627 -24.051 -19.143 1.00 17.07 145 LEU A N 1
ATOM 957 C CA . LEU A 1 146 ? 3.871 -24.739 -18.101 1.00 18.76 145 LEU A CA 1
ATOM 958 C C . LEU A 1 146 ? 3.868 -23.875 -16.842 1.00 18.44 145 LEU A C 1
ATOM 959 O O . LEU A 1 146 ? 4.925 -23.526 -16.321 1.00 16.82 145 LEU A O 1
ATOM 964 N N . PHE A 1 147 ? 2.679 -23.547 -16.347 1.00 15.48 146 PHE A N 1
ATOM 965 C CA . PHE A 1 147 ? 2.533 -22.597 -15.250 1.00 13.78 146 PHE A CA 1
ATOM 966 C C . PHE A 1 147 ? 1.874 -23.256 -14.033 1.00 17.86 146 PHE A C 1
ATOM 967 O O . PHE A 1 147 ? 0.776 -23.790 -14.135 1.00 14.20 146 PHE A O 1
ATOM 975 N N . PHE A 1 148 ? 2.535 -23.219 -12.880 1.00 17.65 147 PHE A N 1
ATOM 976 C CA . PHE A 1 148 ? 1.963 -23.840 -11.688 1.00 17.07 147 PHE A CA 1
ATOM 977 C C . PHE A 1 148 ? 2.524 -23.310 -10.371 1.00 17.16 147 PHE A C 1
ATOM 978 O O . PHE A 1 148 ? 3.592 -22.705 -10.330 1.00 16.11 147 PHE A O 1
ATOM 986 N N . LYS A 1 149 ? 1.787 -23.559 -9.293 1.00 19.30 148 LYS A N 1
ATOM 987 C CA . LYS A 1 149 ? 2.238 -23.225 -7.951 1.00 19.46 148 LYS A CA 1
ATOM 988 C C . LYS A 1 149 ? 3.010 -24.404 -7.371 1.00 20.84 148 LYS A C 1
ATOM 989 O O . LYS A 1 149 ? 2.540 -25.537 -7.415 1.00 20.81 148 LYS A O 1
ATOM 995 N N . LYS A 1 150 ? 4.195 -24.135 -6.830 1.00 20.25 149 LYS A N 1
ATOM 996 C CA . LYS A 1 150 ? 5.038 -25.194 -6.272 1.00 25.43 149 LYS A CA 1
ATOM 997 C C . LYS A 1 150 ? 4.368 -25.880 -5.080 1.00 21.71 149 LYS A C 1
ATOM 998 O O . LYS A 1 150 ? 3.751 -25.228 -4.234 1.00 27.39 149 LYS A O 1
ATOM 1004 N N . ALA A 1 151 ? 4.498 -27.200 -5.025 1.00 27.46 150 ALA A N 1
ATOM 1005 C CA . ALA A 1 151 ? 3.861 -28.011 -3.994 1.00 31.54 150 ALA A CA 1
ATOM 1006 C C . ALA A 1 151 ? 4.290 -27.588 -2.599 1.00 34.45 150 ALA A C 1
ATOM 1007 O O . ALA A 1 151 ? 3.521 -27.701 -1.647 1.00 34.98 150 ALA A O 1
ATOM 1009 N N . SER A 1 152 ? 5.523 -27.105 -2.487 1.00 29.67 151 SER A N 1
ATOM 1010 C CA . SER A 1 152 ? 6.057 -26.613 -1.218 1.00 40.06 151 SER A CA 1
ATOM 1011 C C . SER A 1 152 ? 5.309 -27.154 0.003 1.00 45.92 151 SER A C 1
ATOM 1012 O O . SER A 1 152 ? 5.750 -28.110 0.642 1.00 47.35 151 SER A O 1
#

InterPro domains:
  IPR014144 DNA ligase D, 3'-phosphoesterase domain [PF13298] (34-134)
  IPR014144 DNA ligase D, 3'-phosphoesterase domain [TIGR02777] (2-149)

B-factor: mean 23.05, std 7.99, range [10.94, 74.14]

Foldseek 3Di:
DDWKWFWKFFPDPHTWIKTWTDDPQWTFIWTWRDPADLAFPDKTKTHTDDIHGPCCSVDFAADDPPDDSGGGIDTPKMFHWDWDDDDPFKTWIATDIDRHGGIKIWGWDPDDVRTITIIGHDND

Sequence (124 aa):
DKPIFVVQRHDARKLLHYDFRLEMDGVLKSWAVPKEPPKDAGTRRLAIEETEDHPLAYADFEGEIPAGEYGAGKVEIWDRGTFELLKREEREIVVSLEGKELKGIYVLIRTKYGGEKGWLFFKKAS